Protein AF-A0A2K6G4W8-F1 (afdb_monomer_lite)

Radius of gyration: 31.33 Å; chains: 1; bounding box: 56×32×93 Å

pLDDT: mean 86.36, std 13.55, range [33.06, 96.06]

Structure (mmCIF, N/CA/C/O backbone):
data_AF-A0A2K6G4W8-F1
#
_entry.id   AF-A0A2K6G4W8-F1
#
loop_
_atom_site.group_PDB
_atom_site.id
_atom_site.type_symbol
_atom_site.label_atom_id
_atom_site.label_alt_id
_atom_site.label_comp_id
_atom_site.label_asym_id
_atom_site.label_entity_id
_atom_site.label_seq_id
_atom_site.pdbx_PDB_ins_code
_atom_site.Cartn_x
_atom_site.Cartn_y
_atom_site.Cartn_z
_atom_site.occupancy
_atom_site.B_iso_or_equiv
_atom_site.auth_seq_id
_atom_site.auth_comp_id
_atom_site.auth_asym_id
_atom_site.auth_atom_id
_atom_site.pdbx_PDB_model_num
ATOM 1 N N . MET A 1 1 ? 16.161 -11.469 24.308 1.00 66.12 1 MET A N 1
ATOM 2 C CA . MET A 1 1 ? 15.488 -11.160 25.593 1.00 66.12 1 MET A CA 1
ATOM 3 C C . MET A 1 1 ? 13.980 -11.280 25.402 1.00 66.12 1 MET A C 1
ATOM 5 O O . MET A 1 1 ? 13.512 -10.833 24.358 1.00 66.12 1 MET A O 1
ATOM 9 N N . PRO A 1 2 ? 13.222 -11.865 26.345 1.00 82.44 2 PRO A N 1
ATOM 10 C CA . PRO A 1 2 ? 11.764 -11.903 26.254 1.00 82.44 2 PRO A CA 1
ATOM 11 C C . PRO A 1 2 ? 11.167 -10.490 26.344 1.00 82.44 2 PRO A C 1
ATOM 13 O O . PRO A 1 2 ? 11.703 -9.606 27.017 1.00 82.44 2 PRO A O 1
ATOM 16 N N . MET A 1 3 ? 10.064 -10.262 25.632 1.00 89.44 3 MET A N 1
ATOM 17 C CA . MET A 1 3 ? 9.370 -8.974 25.632 1.00 89.44 3 MET A CA 1
ATOM 18 C C . MET A 1 3 ? 8.791 -8.667 27.022 1.00 89.44 3 MET A C 1
ATOM 20 O O . MET A 1 3 ? 8.129 -9.509 27.621 1.00 89.44 3 MET A O 1
ATOM 24 N N . LYS A 1 4 ? 8.998 -7.442 27.525 1.00 90.94 4 LYS A N 1
ATOM 25 C CA . LYS A 1 4 ? 8.462 -6.996 28.825 1.00 90.94 4 LYS A CA 1
ATOM 26 C C . LYS A 1 4 ? 6.936 -6.789 28.777 1.00 90.94 4 LYS A C 1
ATOM 28 O O . LYS A 1 4 ? 6.429 -6.188 27.823 1.00 90.94 4 LYS A O 1
ATOM 33 N N . GLY A 1 5 ? 6.240 -7.194 29.848 1.00 89.38 5 GLY A N 1
ATOM 34 C CA . GLY A 1 5 ? 4.805 -6.967 30.092 1.00 89.38 5 GLY A CA 1
ATOM 35 C C . GLY A 1 5 ? 3.978 -8.257 30.201 1.00 89.38 5 GLY A C 1
ATOM 36 O O . GLY A 1 5 ? 4.401 -9.300 29.721 1.00 89.38 5 GLY A O 1
ATOM 37 N N . ARG A 1 6 ? 2.781 -8.186 30.811 1.00 85.75 6 ARG A N 1
ATOM 38 C CA . ARG A 1 6 ? 1.892 -9.361 30.989 1.00 85.75 6 ARG A CA 1
ATOM 39 C C . ARG A 1 6 ? 1.329 -9.915 29.675 1.00 85.75 6 ARG A C 1
ATOM 41 O O . ARG A 1 6 ? 1.177 -11.117 29.538 1.00 85.75 6 ARG A O 1
ATOM 48 N N . PHE A 1 7 ? 1.038 -9.041 28.709 1.00 86.38 7 PHE A N 1
ATOM 49 C CA . PHE A 1 7 ? 0.463 -9.416 27.409 1.00 86.38 7 PHE A CA 1
ATOM 50 C C . PHE A 1 7 ? 1.276 -8.805 26.257 1.00 86.38 7 PHE A C 1
ATOM 52 O O . PHE A 1 7 ? 0.821 -7.839 25.633 1.00 86.38 7 PHE A O 1
ATOM 59 N N . PRO A 1 8 ? 2.491 -9.320 25.982 1.00 92.12 8 PRO A N 1
ATOM 60 C CA . PRO A 1 8 ? 3.396 -8.753 24.981 1.00 92.12 8 PRO A CA 1
ATOM 61 C C . PRO A 1 8 ? 2.892 -8.929 23.541 1.00 92.12 8 PRO A C 1
ATOM 63 O O . PRO A 1 8 ? 3.241 -8.126 22.681 1.00 92.12 8 PRO A O 1
ATOM 66 N N . VAL A 1 9 ? 2.011 -9.908 23.290 1.00 91.69 9 VAL A N 1
ATOM 67 C CA . VAL A 1 9 ? 1.381 -10.155 21.978 1.00 91.69 9 VAL A CA 1
ATOM 68 C C . VAL A 1 9 ? 0.684 -8.916 21.403 1.00 91.69 9 VAL A C 1
ATOM 70 O O . VAL A 1 9 ? 0.716 -8.697 20.194 1.00 91.69 9 VAL A O 1
ATOM 73 N N . ARG A 1 10 ? 0.149 -8.039 22.267 1.00 89.00 10 ARG A N 1
ATOM 74 C CA . ARG A 1 10 ? -0.526 -6.790 21.871 1.00 89.00 10 ARG A CA 1
ATOM 75 C C . ARG A 1 10 ? 0.409 -5.755 21.232 1.00 89.00 10 ARG A C 1
ATOM 77 O O . ARG A 1 10 ? -0.055 -4.751 20.711 1.00 89.00 10 ARG A O 1
ATOM 84 N N . ARG A 1 11 ? 1.724 -5.990 21.279 1.00 91.69 11 ARG A N 1
ATOM 85 C CA . ARG A 1 11 ? 2.773 -5.136 20.698 1.00 91.69 11 ARG A CA 1
ATOM 86 C C . ARG A 1 11 ? 3.332 -5.702 19.388 1.00 91.69 11 ARG A C 1
ATOM 88 O O . ARG A 1 11 ? 4.432 -5.335 18.985 1.00 91.69 11 ARG A O 1
ATOM 95 N N . THR A 1 12 ? 2.623 -6.636 18.758 1.00 94.81 12 THR A N 1
ATOM 96 C CA . THR A 1 12 ? 3.028 -7.243 17.484 1.00 94.81 12 THR A CA 1
ATOM 97 C C . THR A 1 12 ? 2.300 -6.582 16.316 1.00 94.81 12 THR A C 1
ATOM 99 O O . THR A 1 12 ? 1.133 -6.215 16.445 1.00 94.81 12 THR A O 1
ATOM 102 N N . LEU A 1 13 ? 2.963 -6.476 15.156 1.00 94.94 13 LEU A N 1
ATOM 103 C CA . LEU A 1 13 ? 2.336 -5.950 13.933 1.00 94.94 13 LEU A CA 1
ATOM 104 C C . LEU A 1 13 ? 1.077 -6.734 13.560 1.00 94.94 13 LEU A C 1
ATOM 106 O O . LEU A 1 13 ? 0.069 -6.133 13.215 1.00 94.94 13 LEU A O 1
ATOM 110 N N . ARG A 1 14 ? 1.116 -8.062 13.720 1.00 95.06 14 ARG A N 1
ATOM 111 C CA . ARG A 1 14 ? -0.029 -8.941 13.473 1.00 95.06 14 ARG A CA 1
ATOM 112 C C . ARG A 1 14 ? -1.239 -8.580 14.336 1.00 95.06 14 ARG A C 1
ATOM 114 O O . ARG A 1 14 ? -2.344 -8.544 13.819 1.00 95.06 14 ARG A O 1
ATOM 121 N N . TYR A 1 15 ? -1.045 -8.315 15.630 1.00 93.38 15 TYR A N 1
ATOM 122 C CA . TYR A 1 15 ? -2.148 -7.927 16.512 1.00 93.38 15 TYR A CA 1
ATOM 123 C C . TYR A 1 15 ? -2.716 -6.551 16.134 1.00 93.38 15 TYR A C 1
ATOM 125 O O . TYR A 1 15 ? -3.927 -6.367 16.109 1.00 93.38 15 TYR A O 1
ATOM 133 N N . LEU A 1 16 ? -1.846 -5.591 15.804 1.00 93.81 16 LEU A N 1
ATOM 134 C CA . LEU A 1 16 ? -2.260 -4.234 15.434 1.00 93.81 16 LEU A CA 1
ATOM 135 C C . LEU A 1 16 ? -2.978 -4.184 14.077 1.00 93.81 16 LEU A C 1
ATOM 137 O O . LEU A 1 16 ? -3.912 -3.407 13.918 1.00 93.81 16 LEU A O 1
ATOM 141 N N . SER A 1 17 ? -2.583 -5.025 13.117 1.00 93.50 17 SER A N 1
ATOM 142 C CA . SER A 1 17 ? -3.191 -5.073 11.781 1.00 93.50 17 SER A CA 1
ATOM 143 C C . SER A 1 17 ? -4.518 -5.835 11.727 1.00 93.50 17 SER A C 1
ATOM 145 O O . SER A 1 17 ? -5.216 -5.754 10.726 1.00 93.50 17 SER A O 1
ATOM 147 N N . GLN A 1 18 ? -4.851 -6.614 12.759 1.00 92.44 18 GLN A N 1
ATOM 148 C CA . GLN A 1 18 ? -6.112 -7.363 12.850 1.00 92.44 18 GLN A CA 1
ATOM 149 C C . GLN A 1 18 ? -7.297 -6.501 13.318 1.00 92.44 18 GLN A C 1
ATOM 151 O O . GLN A 1 18 ? -8.428 -6.980 13.331 1.00 92.44 18 GLN A O 1
ATOM 156 N N . GLY A 1 19 ? -7.055 -5.252 13.732 1.00 89.88 19 GLY A N 1
ATOM 157 C CA . GLY A 1 19 ? -8.111 -4.330 14.139 1.00 89.88 19 GLY A CA 1
ATOM 158 C C . GLY A 1 19 ? -8.998 -3.925 12.960 1.00 89.88 19 GLY A C 1
ATOM 159 O O . GLY A 1 19 ? -8.510 -3.383 11.975 1.00 89.88 19 GLY A O 1
ATOM 160 N N . ASP A 1 20 ? -10.304 -4.144 13.091 1.00 89.25 20 ASP A N 1
ATOM 161 C CA . ASP A 1 20 ? -11.290 -3.977 12.008 1.00 89.25 20 ASP A CA 1
ATOM 162 C C . ASP A 1 20 ? -12.111 -2.672 12.122 1.00 89.25 20 ASP A C 1
ATOM 164 O O . ASP A 1 20 ? -13.219 -2.538 11.604 1.00 89.25 20 ASP A O 1
ATOM 168 N N . VAL A 1 21 ? -11.607 -1.689 12.873 1.00 91.88 21 VAL A N 1
ATOM 169 C CA . VAL A 1 21 ? -12.278 -0.393 13.054 1.00 91.88 21 VAL A CA 1
ATOM 170 C C . VAL A 1 21 ? -11.462 0.692 12.374 1.00 91.88 21 VAL A C 1
ATOM 172 O O . VAL A 1 21 ? -10.479 1.185 12.921 1.00 91.88 21 VAL A O 1
ATOM 175 N N . VAL A 1 22 ? -11.899 1.082 11.177 1.00 94.44 22 VAL A N 1
ATOM 176 C CA . VAL A 1 22 ? -11.373 2.242 10.449 1.00 94.44 22 VAL A CA 1
ATOM 177 C C . VAL A 1 22 ? -12.401 3.362 10.535 1.00 94.44 22 VAL A C 1
ATOM 179 O O . VAL A 1 22 ? -13.502 3.227 10.005 1.00 94.44 22 VAL A O 1
ATOM 182 N N . PHE A 1 23 ? -12.066 4.463 11.205 1.00 94.44 23 PHE A N 1
ATOM 183 C CA . PHE A 1 23 ? -12.975 5.600 11.351 1.00 94.44 23 PHE A CA 1
ATOM 184 C C . PHE A 1 23 ? -13.218 6.335 10.029 1.00 94.44 23 PHE A C 1
ATOM 186 O O . PHE A 1 23 ? -12.346 6.413 9.162 1.00 94.44 23 PHE A O 1
ATOM 193 N N . LYS A 1 24 ? -14.419 6.904 9.890 1.00 93.81 24 LYS A N 1
ATOM 194 C CA . LYS A 1 24 ? -14.732 7.893 8.851 1.00 93.81 24 LYS A CA 1
ATOM 195 C C . LYS A 1 24 ? -13.909 9.162 9.068 1.00 93.81 24 LYS A C 1
ATOM 197 O O . LYS A 1 24 ? -13.645 9.550 10.203 1.00 93.81 24 LYS A O 1
ATOM 202 N N . ASP A 1 25 ? -13.626 9.876 7.984 1.00 91.31 25 ASP A N 1
ATOM 203 C CA . ASP A 1 25 ? -12.780 11.076 8.017 1.00 91.31 25 ASP A CA 1
ATOM 204 C C . ASP A 1 25 ? -13.388 12.233 8.836 1.00 91.31 25 ASP A C 1
ATOM 206 O O . ASP A 1 25 ? -12.666 13.149 9.235 1.00 91.31 25 ASP A O 1
ATOM 210 N N . ALA A 1 26 ? -14.697 12.184 9.111 1.00 90.44 26 ALA A N 1
ATOM 211 C CA . ALA A 1 26 ? -15.407 13.133 9.969 1.00 90.44 26 ALA A CA 1
ATOM 212 C C . ALA A 1 26 ? -15.003 13.033 11.452 1.00 90.44 26 ALA A C 1
ATOM 214 O O . ALA A 1 26 ? -15.065 14.026 12.172 1.00 90.44 26 ALA A O 1
ATOM 215 N N . VAL A 1 27 ? -14.561 11.861 11.920 1.00 89.94 27 VAL A N 1
ATOM 216 C CA . VAL A 1 27 ? -14.135 11.677 13.312 1.00 89.94 27 VAL A CA 1
ATOM 217 C C . VAL A 1 27 ? -12.715 12.205 13.466 1.00 89.94 27 VAL A C 1
ATOM 219 O O . VAL A 1 27 ? -11.778 11.666 12.881 1.00 89.94 27 VAL A O 1
ATOM 222 N N . LYS A 1 28 ? -12.549 13.273 14.251 1.00 91.25 28 LYS A N 1
ATOM 223 C CA . LYS A 1 28 ? -11.237 13.893 14.507 1.00 91.25 28 LYS A CA 1
ATOM 224 C C . LYS A 1 28 ? -10.707 13.628 15.907 1.00 91.25 28 LYS A C 1
ATOM 226 O O . LYS A 1 28 ? -9.508 13.444 16.081 1.00 91.25 28 LYS A O 1
ATOM 231 N N . VAL A 1 29 ? -11.601 13.603 16.890 1.00 88.75 29 VAL A N 1
ATOM 232 C CA . VAL A 1 29 ? -11.270 13.424 18.302 1.00 88.75 29 VAL A CA 1
ATOM 233 C C . VAL A 1 29 ? -12.147 12.309 18.855 1.00 88.75 29 VAL A C 1
ATOM 235 O O . VAL A 1 29 ? -13.358 12.314 18.652 1.00 88.75 29 VAL A O 1
ATOM 238 N N . MET A 1 30 ? -11.526 11.349 19.537 1.00 85.44 30 MET A N 1
ATOM 239 C CA . MET A 1 30 ? -12.209 10.306 20.297 1.00 85.44 30 MET A CA 1
ATOM 240 C C . MET A 1 30 ? -11.745 10.405 21.745 1.00 85.44 30 MET A C 1
ATOM 242 O O . MET A 1 30 ? -10.571 10.178 22.038 1.00 85.44 30 MET A O 1
ATOM 246 N N . THR A 1 31 ? -12.671 10.728 22.641 1.00 85.00 31 THR A N 1
ATOM 247 C CA . THR A 1 31 ? -12.416 10.786 24.082 1.00 85.00 31 THR A CA 1
ATOM 248 C C . THR A 1 31 ? -12.966 9.516 24.724 1.00 85.00 31 THR A C 1
ATOM 250 O O . THR A 1 31 ? -14.104 9.137 24.460 1.00 85.00 31 THR A O 1
ATOM 253 N N . VAL A 1 32 ? -12.155 8.837 25.539 1.00 83.94 32 VAL A N 1
ATOM 254 C CA . VAL A 1 32 ? -12.551 7.606 26.238 1.00 83.94 32 VAL A CA 1
ATOM 255 C C . VAL A 1 32 ? -12.501 7.853 27.735 1.00 83.94 32 VAL A C 1
ATOM 257 O O . VAL A 1 32 ? -11.421 7.976 28.311 1.00 83.94 32 VAL A O 1
ATOM 260 N N . ASN A 1 33 ? -13.672 7.876 28.360 1.00 82.31 33 ASN A N 1
ATOM 261 C CA . ASN A 1 33 ? -13.812 8.020 29.802 1.00 82.31 33 ASN A CA 1
ATOM 262 C C . ASN A 1 33 ? -14.126 6.640 30.390 1.00 82.31 33 ASN A C 1
ATOM 264 O O . ASN A 1 33 ? -15.056 5.975 29.941 1.00 82.31 33 ASN A O 1
ATOM 268 N N . TYR A 1 34 ? -13.337 6.191 31.368 1.00 78.06 34 TYR A N 1
ATOM 269 C CA . TYR A 1 34 ? -13.534 4.905 32.037 1.00 78.06 34 TYR A CA 1
ATOM 270 C C . TYR A 1 34 ? -13.283 5.034 33.541 1.00 78.06 34 TYR A C 1
ATOM 272 O O . TYR A 1 34 ? -12.383 5.758 33.968 1.00 78.06 34 TYR A O 1
ATOM 280 N N . ASN A 1 35 ? -14.044 4.286 34.339 1.00 75.75 35 ASN A N 1
ATOM 281 C CA . ASN A 1 35 ? -13.866 4.232 35.787 1.00 75.75 35 ASN A CA 1
ATOM 282 C C . ASN A 1 35 ? -12.967 3.051 36.167 1.00 75.75 35 ASN A C 1
ATOM 284 O O . ASN A 1 35 ? -13.109 1.943 35.651 1.00 75.75 35 ASN A O 1
ATOM 288 N N . SER A 1 36 ? -12.040 3.274 37.098 1.00 69.44 36 SER A N 1
ATOM 289 C CA . SER A 1 36 ? -11.167 2.229 37.649 1.00 69.44 36 SER A CA 1
ATOM 290 C C . SER A 1 36 ? -11.790 1.491 38.846 1.00 69.44 36 SER A C 1
ATOM 292 O O . SER A 1 36 ? -11.344 0.387 39.163 1.00 69.44 36 SER A O 1
ATOM 294 N N . ARG A 1 37 ? -12.825 2.066 39.486 1.00 69.19 37 ARG A N 1
ATOM 295 C CA . ARG A 1 37 ? -13.692 1.466 40.524 1.00 69.19 37 ARG A CA 1
ATOM 296 C C . ARG A 1 37 ? -15.068 2.163 40.536 1.00 69.19 37 ARG A C 1
ATOM 298 O O . ARG A 1 37 ? -15.084 3.386 40.508 1.00 69.19 37 ARG A O 1
ATOM 305 N N . GLY A 1 38 ? -16.166 1.411 40.682 1.00 61.34 38 GLY A N 1
ATOM 306 C CA . GLY A 1 38 ? -17.486 1.922 41.115 1.00 61.34 38 GLY A CA 1
ATOM 307 C C . GLY A 1 38 ? -18.300 2.790 40.135 1.00 61.34 38 GLY A C 1
ATOM 308 O O . GLY A 1 38 ? -17.778 3.304 39.147 1.00 61.34 38 GLY A O 1
ATOM 309 N N . GLU A 1 39 ? -19.606 2.885 40.424 1.00 47.94 39 GLU A N 1
ATOM 310 C CA . GLU A 1 39 ? -20.709 3.243 39.517 1.00 47.94 39 GLU A CA 1
ATOM 311 C C . GLU A 1 39 ? -20.840 4.733 39.146 1.00 47.94 39 GLU A C 1
ATOM 313 O O . GLU A 1 39 ? -20.880 5.603 40.011 1.00 47.94 39 GLU A O 1
ATOM 318 N N . ARG A 1 40 ? -21.042 4.921 37.831 1.00 58.66 40 ARG A N 1
ATOM 319 C CA . ARG A 1 40 ? -21.697 6.022 37.096 1.00 58.66 40 ARG A CA 1
ATOM 320 C C . ARG A 1 40 ? -21.026 7.400 37.068 1.00 58.66 40 ARG A C 1
ATOM 322 O O . ARG A 1 40 ? -20.543 7.927 38.061 1.00 58.66 40 ARG A O 1
ATOM 329 N N . GLY A 1 41 ? -21.039 7.992 35.872 1.00 47.56 41 GLY A N 1
ATOM 330 C CA . GLY A 1 41 ? -20.632 9.369 35.599 1.00 47.56 41 GLY A CA 1
ATOM 331 C C . GLY A 1 41 ? -21.610 10.019 34.621 1.00 47.56 41 GLY A C 1
ATOM 332 O O . GLY A 1 41 ? -21.921 9.442 33.582 1.00 47.56 41 GLY A O 1
ATOM 333 N N . GLU A 1 42 ? -22.115 11.193 34.994 1.00 41.91 42 GLU A N 1
ATOM 334 C CA . GLU A 1 42 ? -23.144 11.958 34.284 1.00 41.91 42 GLU A CA 1
ATOM 335 C C . GLU A 1 42 ? -22.517 12.858 33.199 1.00 41.91 42 GLU A C 1
ATOM 337 O O . GLU A 1 42 ? -21.408 13.374 33.361 1.00 41.91 42 GLU A O 1
ATOM 342 N N . GLY A 1 43 ? -23.198 12.978 32.056 1.00 46.28 43 GLY A N 1
ATOM 343 C CA . GLY A 1 43 ? -22.656 13.545 30.817 1.00 46.28 43 GLY A CA 1
ATOM 344 C C . GLY A 1 43 ? -22.612 15.077 30.755 1.00 46.28 43 GLY A C 1
ATOM 345 O O . GLY A 1 43 ? -23.435 15.770 31.347 1.00 46.28 43 GLY A O 1
ATOM 346 N N . ALA A 1 44 ? -21.668 15.596 29.964 1.00 33.06 44 ALA A N 1
ATOM 347 C CA . ALA A 1 44 ? -21.541 17.011 29.609 1.00 33.06 44 ALA A CA 1
ATOM 348 C C . ALA A 1 44 ? -22.002 17.266 28.160 1.00 33.06 44 ALA A C 1
ATOM 350 O O . ALA A 1 44 ? -21.869 16.400 27.295 1.00 33.06 44 ALA A O 1
ATOM 351 N N . SER A 1 45 ? -22.549 18.456 27.897 1.00 36.41 45 SER A N 1
ATOM 352 C CA . SER A 1 45 ? -23.216 18.830 26.645 1.00 36.41 45 SER A CA 1
ATOM 353 C C . SER A 1 45 ? -22.283 19.433 25.578 1.00 36.41 45 SER A C 1
ATOM 355 O O . SER A 1 45 ? -21.397 20.237 25.862 1.00 36.41 45 SER A O 1
ATOM 357 N N . GLY A 1 46 ? -22.532 19.052 24.320 1.00 38.44 46 GLY A N 1
ATOM 358 C CA . GLY A 1 46 ? -21.949 19.562 23.069 1.00 38.44 46 GLY A CA 1
ATOM 359 C C . GLY A 1 46 ? -22.358 18.646 21.902 1.00 38.44 46 GLY A C 1
ATOM 360 O O . GLY A 1 46 ? -22.878 17.563 22.160 1.00 38.44 46 GLY A O 1
ATOM 361 N N . GLU A 1 47 ? -22.145 19.024 20.632 1.00 53.91 47 GLU A N 1
ATOM 362 C CA . GLU A 1 47 ? -22.335 18.092 19.498 1.00 53.91 47 GLU A CA 1
ATOM 363 C C . GLU A 1 47 ? -21.261 16.994 19.573 1.00 53.91 47 GLU A C 1
ATOM 365 O O . GLU A 1 47 ? -20.140 17.122 19.086 1.00 53.91 47 GLU A O 1
ATOM 370 N N . GLN A 1 48 ? -21.586 15.943 20.316 1.00 58.34 48 GLN A N 1
ATOM 371 C CA . GLN A 1 48 ? -20.706 14.849 20.689 1.00 58.34 48 GLN A CA 1
ATOM 372 C C . GLN A 1 48 ? -21.485 13.555 20.467 1.00 58.34 48 GLN A C 1
ATOM 374 O O . GLN A 1 48 ? -22.596 13.391 20.972 1.00 58.34 48 GLN A O 1
ATOM 379 N N . VAL A 1 49 ? -20.912 12.618 19.709 1.00 67.00 49 VAL A N 1
ATOM 380 C CA . VAL A 1 49 ? -21.473 11.266 19.609 1.00 67.00 49 VAL A CA 1
ATOM 381 C C . VAL A 1 49 ? -21.123 10.534 20.901 1.00 67.00 49 VAL A C 1
ATOM 383 O O . VAL A 1 49 ? -20.052 9.939 21.018 1.00 67.00 49 VAL A O 1
ATOM 386 N N . LEU A 1 50 ? -22.012 10.624 21.891 1.00 72.00 50 LEU A N 1
ATOM 387 C CA . LEU A 1 50 ? -21.878 9.904 23.151 1.00 72.00 50 LEU A CA 1
ATOM 388 C C . LEU A 1 50 ? -22.298 8.448 22.942 1.00 72.00 50 LEU A C 1
ATOM 390 O O . LEU A 1 50 ? -23.450 8.154 22.626 1.00 72.00 50 LEU A O 1
ATOM 394 N N . VAL A 1 51 ? -21.349 7.534 23.119 1.00 76.19 51 VAL A N 1
ATOM 395 C CA . VAL A 1 51 ? -21.614 6.097 23.123 1.00 76.19 51 VAL A CA 1
ATOM 396 C C . VAL A 1 51 ? -21.561 5.625 24.562 1.00 76.19 51 VAL A C 1
ATOM 398 O O . VAL A 1 51 ? -20.479 5.511 25.134 1.00 76.19 51 VAL A O 1
ATOM 401 N N . ASP A 1 52 ? -22.725 5.326 25.129 1.00 79.75 52 ASP A N 1
ATOM 402 C CA . ASP A 1 52 ? -22.777 4.656 26.420 1.00 79.75 52 ASP A CA 1
ATOM 403 C C . ASP A 1 52 ? -22.273 3.212 26.274 1.00 79.75 52 ASP A C 1
ATOM 405 O O . ASP A 1 52 ? -22.745 2.436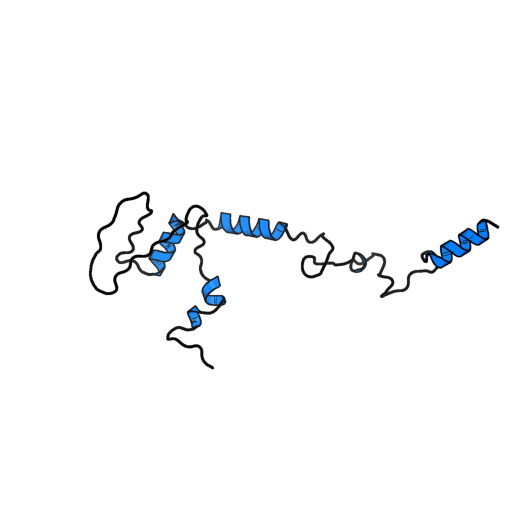 25.432 1.00 79.75 52 ASP A O 1
ATOM 409 N N . VAL A 1 53 ? -21.258 2.876 27.064 1.00 79.62 53 VAL A N 1
ATOM 410 C CA . VAL A 1 53 ? -20.589 1.572 27.095 1.00 79.62 53 VAL A CA 1
ATOM 411 C C . VAL A 1 53 ? -20.856 0.819 28.400 1.00 79.62 53 VAL A C 1
ATOM 413 O O . VAL A 1 53 ? -20.240 -0.220 28.639 1.00 79.62 53 VAL A O 1
ATOM 416 N N . GLU A 1 54 ? -21.774 1.309 29.237 1.00 78.69 54 GLU A N 1
ATOM 417 C CA . GLU A 1 54 ? -22.151 0.658 30.490 1.00 78.69 54 GLU A CA 1
ATOM 418 C C . GLU A 1 54 ? -22.684 -0.762 30.231 1.00 78.69 54 GLU A C 1
ATOM 420 O O . GLU A 1 54 ? -23.447 -1.011 29.297 1.00 78.69 54 GLU A O 1
ATOM 425 N N . THR A 1 55 ? -22.235 -1.729 31.040 1.00 81.19 55 THR A N 1
ATOM 426 C CA . THR A 1 55 ? -22.543 -3.175 30.940 1.00 81.19 55 THR A CA 1
ATOM 427 C C . THR A 1 55 ? -22.191 -3.880 29.622 1.00 81.19 55 THR A C 1
ATOM 429 O O . THR A 1 55 ? -22.489 -5.064 29.478 1.00 81.19 55 THR A O 1
ATOM 432 N N . LYS A 1 56 ? -21.508 -3.218 28.681 1.00 84.50 56 LYS A N 1
ATOM 433 C CA . LYS A 1 56 ? -21.117 -3.832 27.405 1.00 84.50 56 LYS A CA 1
ATOM 434 C C . LYS A 1 56 ? -19.778 -4.549 27.501 1.00 84.50 56 LYS A C 1
ATOM 436 O O . LYS A 1 56 ? -18.828 -4.064 28.122 1.00 84.50 56 LYS A O 1
ATOM 441 N N . SER A 1 57 ? -19.668 -5.686 26.820 1.00 85.81 57 SER A N 1
ATOM 442 C CA . SER A 1 57 ? -18.376 -6.350 26.637 1.00 85.81 57 SER A CA 1
ATOM 443 C C . SER A 1 57 ? -17.469 -5.558 25.687 1.00 85.81 57 SER A C 1
ATOM 445 O O . SER A 1 57 ? -17.921 -4.756 24.868 1.00 85.81 57 SER A O 1
ATOM 447 N N . ASN A 1 58 ? -16.157 -5.800 25.739 1.00 84.19 58 ASN A N 1
ATOM 448 C CA . ASN A 1 58 ? -15.210 -5.151 24.828 1.00 84.19 58 ASN A CA 1
ATOM 449 C C . ASN A 1 58 ? -15.547 -5.415 23.347 1.00 84.19 58 ASN A C 1
ATOM 451 O O . ASN A 1 58 ? -15.382 -4.524 22.517 1.00 84.19 58 ASN A O 1
ATOM 455 N N . ALA A 1 59 ? -16.028 -6.618 23.019 1.00 87.50 59 ALA A N 1
ATOM 456 C CA . ALA A 1 59 ? -16.434 -6.982 21.665 1.00 87.50 59 ALA A CA 1
ATOM 457 C C . ALA A 1 59 ? -17.667 -6.186 21.208 1.00 87.50 59 ALA A C 1
ATOM 459 O O . ALA A 1 59 ? -17.684 -5.667 20.091 1.00 87.50 59 ALA A O 1
ATOM 460 N N . GLU A 1 60 ? -18.657 -6.018 22.088 1.00 88.38 60 GLU A N 1
ATOM 461 C CA . GLU A 1 60 ? -19.859 -5.224 21.810 1.00 88.38 60 GLU A CA 1
ATOM 462 C C . GLU A 1 60 ? -19.534 -3.746 21.600 1.00 88.38 60 GLU A C 1
ATOM 464 O O . GLU A 1 60 ? -20.045 -3.132 20.664 1.00 88.38 60 GLU A O 1
ATOM 469 N N . ILE A 1 61 ? -18.647 -3.180 22.425 1.00 88.06 61 ILE A N 1
ATOM 470 C CA . ILE A 1 61 ? -18.199 -1.788 22.286 1.00 88.06 61 ILE A CA 1
ATOM 471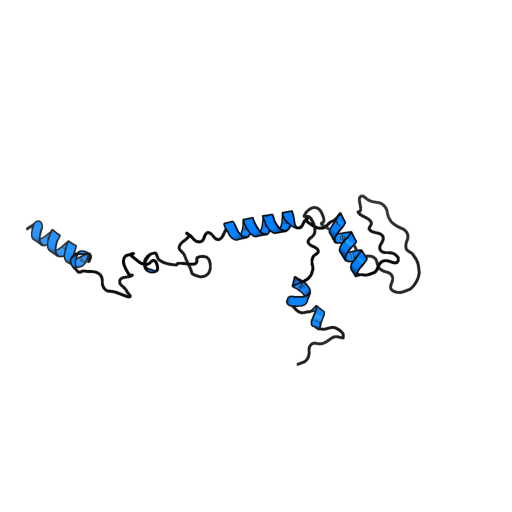 C C . ILE A 1 61 ? -17.539 -1.585 20.918 1.00 88.06 61 ILE A C 1
ATOM 473 O O . ILE A 1 61 ? -17.888 -0.657 20.187 1.00 88.06 61 ILE A O 1
ATOM 477 N N . VAL A 1 62 ? -16.624 -2.481 20.534 1.00 88.94 62 VAL A N 1
ATOM 478 C CA . VAL A 1 62 ? -15.920 -2.420 19.243 1.00 88.94 62 VAL A CA 1
ATOM 479 C C . VAL A 1 62 ? -16.900 -2.521 18.073 1.00 88.94 62 VAL A C 1
ATOM 481 O O . VAL A 1 62 ? -16.835 -1.714 17.143 1.00 88.94 62 VAL A O 1
ATOM 484 N N . GLN A 1 63 ? -17.843 -3.463 18.124 1.00 90.38 63 GLN A N 1
ATOM 485 C CA . GLN A 1 63 ? -18.844 -3.637 17.071 1.00 90.38 63 GLN A CA 1
ATOM 486 C C . GLN A 1 63 ? -19.778 -2.424 16.963 1.00 90.38 63 GLN A C 1
ATOM 488 O O . GLN A 1 63 ? -20.119 -1.994 15.858 1.00 90.38 63 GLN A O 1
ATOM 493 N N . HIS A 1 64 ? -20.169 -1.843 18.095 1.00 90.12 64 HIS A N 1
ATOM 494 C CA . HIS A 1 64 ? -21.036 -0.673 18.136 1.00 90.12 64 HIS A CA 1
ATOM 495 C C . HIS A 1 64 ? -20.352 0.567 17.543 1.00 90.12 64 HIS A C 1
ATOM 497 O O . HIS A 1 64 ? -20.923 1.233 16.679 1.00 90.12 64 HIS A O 1
ATOM 503 N N . ILE A 1 65 ? -19.096 0.829 17.920 1.00 89.56 65 ILE A N 1
ATOM 504 C CA . ILE A 1 65 ? -18.297 1.927 17.355 1.00 89.56 65 ILE A CA 1
ATOM 505 C C . ILE A 1 65 ? -18.102 1.732 15.847 1.00 89.56 65 ILE A C 1
ATOM 507 O O . ILE A 1 65 ? -18.296 2.677 15.077 1.00 89.56 65 ILE A O 1
ATOM 511 N N . ARG A 1 66 ? -17.789 0.503 15.405 1.00 91.81 66 ARG A N 1
ATOM 512 C CA . ARG A 1 66 ? -17.670 0.164 13.978 1.00 91.81 66 ARG A CA 1
ATOM 513 C C . ARG A 1 66 ? -18.949 0.496 13.214 1.00 91.81 66 ARG A C 1
ATOM 515 O O . ARG A 1 66 ? -18.875 1.055 12.126 1.00 91.81 66 ARG A O 1
ATOM 522 N N . LYS A 1 67 ? -20.115 0.192 13.783 1.00 91.19 67 LYS A N 1
ATOM 523 C CA . LYS A 1 67 ? -21.411 0.433 13.138 1.00 91.19 67 LYS A CA 1
ATOM 524 C C . LYS A 1 67 ? -21.726 1.923 12.969 1.00 91.19 67 LYS A C 1
ATOM 526 O O . LYS A 1 67 ? -22.245 2.313 11.927 1.00 91.19 67 LYS A O 1
ATOM 531 N N . ILE A 1 68 ? -21.435 2.752 13.972 1.00 90.00 68 ILE A N 1
ATOM 532 C CA . ILE A 1 68 ? -21.783 4.184 13.949 1.00 90.00 68 ILE A CA 1
ATOM 533 C C . ILE A 1 68 ? -20.752 4.983 13.139 1.00 90.00 68 ILE A C 1
ATOM 535 O O . ILE A 1 68 ? -21.084 5.721 12.202 1.00 90.00 68 ILE A O 1
ATOM 539 N N . LEU A 1 69 ? -19.478 4.824 13.496 1.00 91.69 69 LEU A N 1
ATOM 540 C CA . LEU A 1 69 ? -18.389 5.702 13.069 1.00 91.69 69 LEU A CA 1
ATOM 541 C C . LEU A 1 69 ? -17.398 5.029 12.113 1.00 91.69 69 LEU A C 1
ATOM 543 O O . LEU A 1 69 ? -16.552 5.716 11.539 1.00 91.69 69 LEU A O 1
ATOM 547 N N . GLY A 1 70 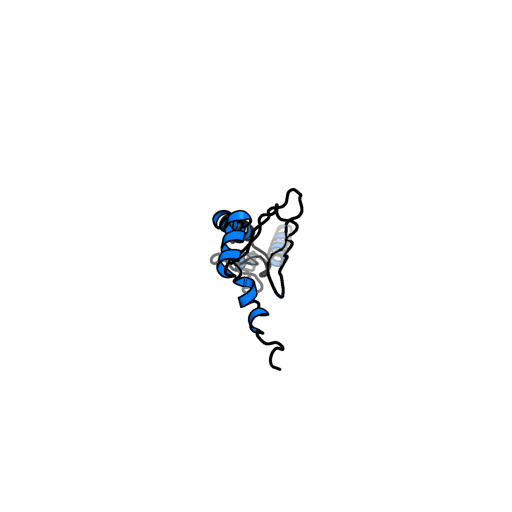? -17.494 3.712 11.921 1.00 92.69 70 GLY A N 1
ATOM 548 C CA . GLY A 1 70 ? -16.628 2.966 11.015 1.00 92.69 70 GLY A CA 1
ATOM 549 C C . GLY A 1 70 ? -16.981 3.177 9.542 1.00 92.69 70 GLY A C 1
ATOM 550 O O . GLY A 1 70 ? -18.145 3.367 9.174 1.00 92.69 70 GLY A O 1
ATOM 551 N N . LYS A 1 71 ? -15.967 3.142 8.676 1.00 95.19 71 LYS A N 1
ATOM 552 C CA . LYS A 1 71 ? -16.148 3.030 7.224 1.00 95.19 71 LYS A CA 1
ATOM 553 C C . LYS A 1 71 ? -16.822 1.693 6.896 1.00 95.19 71 LYS A C 1
ATOM 555 O O . LYS A 1 71 ? -16.591 0.688 7.567 1.00 95.19 71 LYS A O 1
ATOM 560 N N . SER A 1 72 ? -17.658 1.680 5.859 1.00 93.19 72 SER A N 1
ATOM 561 C CA . SER A 1 72 ? -18.243 0.434 5.360 1.00 93.19 72 SER A CA 1
ATOM 562 C C . SER A 1 72 ? -17.184 -0.417 4.660 1.00 93.19 72 SER A C 1
ATOM 564 O O . SER A 1 72 ? -16.225 0.112 4.094 1.00 93.19 72 SER A O 1
ATOM 566 N N . GLU A 1 73 ? -17.381 -1.736 4.637 1.00 92.12 73 GLU A N 1
ATOM 567 C CA . GLU A 1 73 ? -16.484 -2.638 3.903 1.00 92.12 73 GLU A CA 1
ATOM 568 C C . GLU A 1 73 ? -16.391 -2.271 2.417 1.00 92.12 73 GLU A C 1
ATOM 570 O O . GLU A 1 73 ? -15.319 -2.337 1.822 1.00 92.12 73 GLU A O 1
ATOM 575 N N . ASP A 1 74 ? -17.489 -1.803 1.821 1.00 93.25 74 ASP A N 1
ATOM 576 C CA . ASP A 1 74 ? -17.497 -1.358 0.429 1.00 93.25 74 ASP A CA 1
ATOM 577 C C . ASP A 1 74 ? -16.621 -0.128 0.192 1.00 93.25 74 ASP A C 1
ATOM 579 O O . ASP A 1 74 ? -15.973 -0.033 -0.853 1.00 93.25 74 ASP A O 1
ATOM 583 N N . ALA A 1 75 ? -16.588 0.813 1.142 1.00 92.62 75 ALA A N 1
ATOM 584 C CA . ALA A 1 75 ? -15.708 1.974 1.063 1.00 92.62 75 ALA A CA 1
ATOM 585 C C . ALA A 1 75 ? -14.239 1.536 1.122 1.00 92.62 75 ALA A C 1
ATOM 587 O O . ALA A 1 75 ? -13.455 1.933 0.263 1.00 92.62 75 ALA A O 1
ATOM 588 N N . LEU A 1 76 ? -13.897 0.630 2.044 1.00 93.25 76 LEU A N 1
ATOM 589 C CA . LEU A 1 76 ? -12.545 0.077 2.167 1.00 93.25 76 LEU A CA 1
ATOM 590 C C . LEU A 1 76 ? -12.112 -0.653 0.887 1.00 93.25 76 LEU A C 1
ATOM 592 O O . LEU A 1 76 ? -11.065 -0.346 0.321 1.00 93.25 76 LEU A O 1
ATOM 596 N N . ARG A 1 77 ? -12.966 -1.528 0.340 1.00 94.38 77 ARG A N 1
ATOM 597 C CA . ARG A 1 77 ? -12.702 -2.235 -0.928 1.00 94.38 77 ARG A CA 1
ATOM 598 C C . ARG A 1 77 ? -12.544 -1.285 -2.115 1.00 94.38 77 ARG A C 1
ATOM 600 O O . ARG A 1 77 ? -11.874 -1.619 -3.092 1.00 94.38 77 ARG A O 1
ATOM 607 N N . LYS A 1 78 ? -13.221 -0.134 -2.119 1.00 94.12 78 LYS A N 1
ATOM 608 C CA . LYS A 1 78 ? -13.059 0.885 -3.172 1.00 94.12 78 LYS A CA 1
ATOM 609 C C . LYS A 1 78 ? -11.722 1.609 -3.029 1.00 94.12 78 LYS A C 1
ATOM 611 O O . LYS A 1 78 ? -11.014 1.726 -4.024 1.00 94.12 78 LYS A O 1
ATOM 616 N N . GLU A 1 79 ? -11.360 2.028 -1.819 1.00 93.00 79 GLU A N 1
ATOM 617 C CA . GLU A 1 79 ? -10.068 2.666 -1.528 1.00 93.00 79 GLU A CA 1
ATOM 618 C C . GLU A 1 79 ? -8.889 1.738 -1.873 1.00 93.00 79 GLU A C 1
ATOM 620 O O . GLU A 1 79 ? -7.913 2.166 -2.489 1.00 93.00 79 GLU A O 1
ATOM 625 N N . GLU A 1 80 ? -8.988 0.447 -1.546 1.00 92.75 80 GLU A N 1
ATOM 626 C CA . GLU A 1 80 ? -7.985 -0.559 -1.915 1.00 92.75 80 GLU A CA 1
ATOM 627 C C . GLU A 1 80 ? -7.857 -0.721 -3.430 1.00 92.75 80 GLU A C 1
ATOM 629 O O . GLU A 1 80 ? -6.747 -0.675 -3.961 1.00 92.75 80 GLU A O 1
ATOM 634 N N . ARG A 1 81 ? -8.983 -0.848 -4.146 1.00 91.56 81 ARG A N 1
ATOM 635 C CA . ARG A 1 81 ? -8.985 -0.936 -5.614 1.00 91.56 81 ARG A CA 1
ATOM 636 C C . ARG A 1 81 ? -8.365 0.298 -6.264 1.00 91.56 81 ARG A C 1
ATOM 638 O O . ARG A 1 81 ? -7.584 0.157 -7.198 1.00 91.56 81 ARG A O 1
ATOM 645 N N . GLN A 1 82 ? -8.661 1.492 -5.757 1.00 91.88 82 GLN A N 1
ATOM 646 C CA . GLN A 1 82 ? -8.055 2.732 -6.250 1.00 91.88 82 GLN A CA 1
ATOM 647 C C . GLN A 1 82 ? -6.537 2.741 -6.044 1.00 91.88 82 GLN A C 1
ATOM 649 O O . GLN A 1 82 ? -5.797 3.084 -6.962 1.00 91.88 82 GLN A O 1
ATOM 654 N N . LYS A 1 83 ? -6.049 2.296 -4.879 1.00 89.56 83 LYS A N 1
ATOM 655 C CA . LYS A 1 83 ? -4.605 2.174 -4.626 1.00 89.56 83 LYS A CA 1
ATOM 656 C C .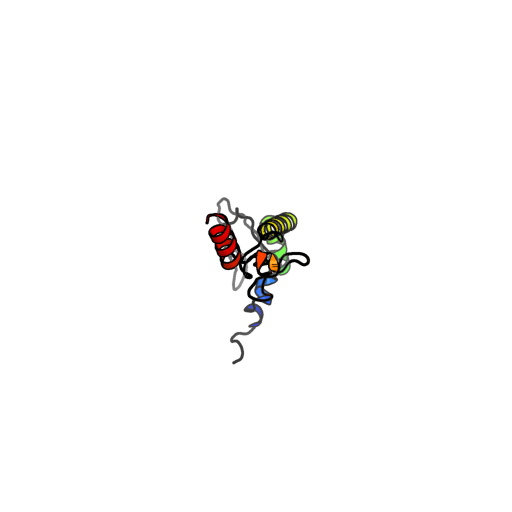 LYS A 1 83 ? -3.937 1.158 -5.552 1.00 89.56 83 LYS A C 1
ATOM 658 O O . LYS A 1 83 ? -2.836 1.414 -6.026 1.00 89.56 83 LYS A O 1
ATOM 663 N N . GLN A 1 84 ? -4.597 0.035 -5.836 1.00 86.94 84 GLN A N 1
ATOM 664 C CA . GLN A 1 84 ? -4.092 -0.966 -6.780 1.00 86.94 84 GLN A CA 1
ATOM 665 C C . GLN A 1 84 ? -4.007 -0.419 -8.211 1.00 86.94 84 GLN A C 1
ATOM 667 O O . GLN A 1 84 ? -3.030 -0.687 -8.901 1.00 86.94 84 GLN A O 1
ATOM 672 N N . GLN A 1 85 ? -4.979 0.393 -8.642 1.00 84.50 85 GLN A N 1
ATOM 673 C CA . GLN A 1 85 ? -4.981 1.010 -9.976 1.00 84.50 85 GLN A CA 1
ATOM 674 C C . GLN A 1 85 ? -3.802 1.965 -10.212 1.00 84.50 85 GLN A C 1
ATOM 676 O O . GLN A 1 85 ? -3.363 2.107 -11.351 1.00 84.50 85 GLN A O 1
ATOM 681 N N . LEU A 1 86 ? -3.250 2.583 -9.159 1.00 84.38 86 LEU A N 1
ATOM 682 C CA . LEU A 1 86 ? -2.055 3.432 -9.276 1.00 84.38 86 LEU A CA 1
ATOM 683 C C . LEU A 1 86 ? -0.830 2.644 -9.771 1.00 84.38 86 LEU A C 1
ATOM 685 O O . LEU A 1 86 ? 0.032 3.198 -10.452 1.00 84.38 86 LEU A O 1
ATOM 689 N N . ALA A 1 87 ? -0.753 1.35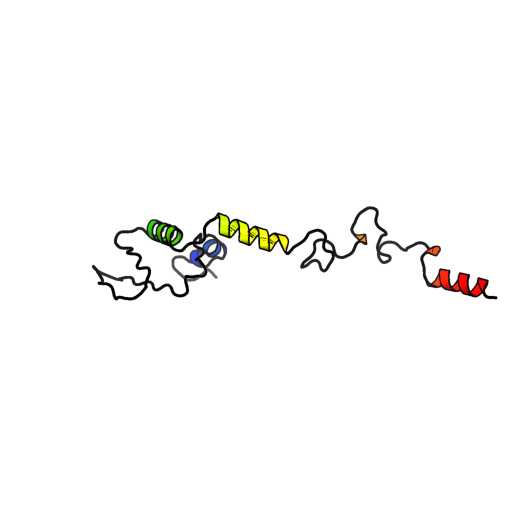1 -9.447 1.00 88.31 87 ALA A N 1
ATOM 690 C CA . ALA A 1 87 ? 0.313 0.461 -9.885 1.00 88.31 87 ALA A CA 1
ATOM 691 C C . ALA A 1 87 ? -0.099 -0.274 -11.170 1.00 88.31 87 ALA A C 1
ATOM 693 O O . ALA A 1 87 ? -0.497 -1.438 -11.142 1.00 88.31 87 ALA A O 1
ATOM 694 N N . HIS A 1 88 ? -0.010 0.406 -12.316 1.00 90.88 88 HIS A N 1
ATOM 695 C CA . HIS A 1 88 ? -0.406 -0.191 -13.591 1.00 90.88 88 HIS A CA 1
ATOM 696 C C . HIS A 1 88 ? 0.641 -1.218 -14.092 1.00 90.88 88 HIS A C 1
ATOM 698 O O . HIS A 1 88 ? 1.786 -0.845 -14.352 1.00 90.88 88 HIS A O 1
ATOM 704 N N . PRO A 1 89 ? 0.266 -2.494 -14.348 1.00 92.88 89 PRO A N 1
ATOM 705 C CA . PRO A 1 89 ? 1.198 -3.541 -14.808 1.00 92.88 89 PRO A CA 1
ATOM 706 C C . PRO A 1 89 ? 1.859 -3.309 -16.180 1.00 92.88 89 PRO A C 1
ATOM 708 O O . PRO A 1 89 ? 2.831 -3.986 -16.530 1.00 92.88 89 PRO A O 1
ATOM 711 N N . ALA A 1 90 ? 1.310 -2.397 -16.986 1.00 92.19 90 ALA A N 1
ATOM 712 C CA . ALA A 1 90 ? 1.842 -2.038 -18.297 1.00 92.19 90 ALA A CA 1
ATOM 713 C C . ALA A 1 90 ? 2.984 -1.015 -18.205 1.00 92.19 90 ALA A C 1
ATOM 715 O O . ALA A 1 90 ? 3.703 -0.824 -19.183 1.00 92.19 90 ALA A O 1
ATOM 716 N N . ASN A 1 91 ? 3.168 -0.379 -17.045 1.00 93.94 91 ASN A N 1
ATOM 717 C CA . ASN A 1 91 ? 4.234 0.588 -16.850 1.00 93.94 91 ASN A CA 1
ATOM 718 C C . ASN A 1 91 ? 5.598 -0.111 -16.818 1.00 93.94 91 ASN A C 1
ATOM 720 O O . ASN A 1 91 ? 5.758 -1.182 -16.222 1.00 93.94 91 ASN A O 1
ATOM 724 N N . PHE A 1 92 ? 6.584 0.543 -17.429 1.00 95.81 92 PHE A N 1
ATOM 725 C CA . PHE A 1 92 ? 7.988 0.157 -17.370 1.00 95.81 92 PHE A CA 1
ATOM 726 C C . PHE A 1 92 ? 8.752 1.155 -16.501 1.00 95.81 92 PHE A C 1
ATOM 728 O O . PHE A 1 92 ? 8.560 2.365 -16.621 1.00 95.81 92 PHE A O 1
ATOM 735 N N . GLY A 1 93 ? 9.614 0.661 -15.620 1.00 95.19 93 GLY A N 1
ATOM 736 C CA . GLY A 1 93 ? 10.369 1.497 -14.696 1.00 95.19 93 GLY A CA 1
ATOM 737 C C . GLY A 1 93 ? 11.092 0.688 -13.619 1.00 95.19 93 GLY A C 1
ATOM 738 O O . GLY A 1 93 ? 11.110 -0.538 -13.680 1.00 95.19 93 GLY A O 1
ATOM 739 N N . PRO A 1 94 ? 11.681 1.348 -12.609 1.00 95.69 94 PRO A N 1
ATOM 740 C CA . PRO A 1 94 ? 12.463 0.677 -11.571 1.00 95.69 94 PRO A CA 1
ATOM 741 C C . PRO A 1 94 ? 11.670 -0.419 -10.846 1.00 95.69 94 PRO A C 1
ATOM 743 O O . PRO A 1 94 ? 10.494 -0.212 -10.526 1.00 95.69 94 PRO A O 1
ATOM 746 N N . ARG A 1 95 ? 12.330 -1.531 -10.476 1.00 92.94 95 ARG A N 1
ATOM 747 C CA . ARG A 1 95 ? 11.690 -2.697 -9.809 1.00 92.94 95 ARG A CA 1
ATOM 748 C C . ARG A 1 95 ? 10.893 -2.377 -8.550 1.00 92.94 95 ARG A C 1
ATOM 750 O O . ARG A 1 95 ? 10.044 -3.158 -8.143 1.00 92.94 95 ARG A O 1
ATOM 757 N N . LYS A 1 96 ? 11.174 -1.243 -7.907 1.00 94.88 96 LYS A N 1
ATOM 758 C CA . LYS A 1 96 ? 10.426 -0.789 -6.732 1.00 94.88 96 LYS A CA 1
ATOM 759 C C . LYS A 1 96 ? 8.957 -0.477 -7.054 1.00 94.88 96 LYS A C 1
ATOM 761 O O . LYS A 1 96 ? 8.115 -0.620 -6.174 1.00 94.88 96 LYS A O 1
ATOM 766 N N . TYR A 1 97 ? 8.663 -0.021 -8.271 1.00 92.56 97 TYR A N 1
ATOM 767 C CA . TYR A 1 97 ? 7.347 0.512 -8.643 1.00 92.56 97 TYR A CA 1
ATOM 768 C C . TYR A 1 97 ? 6.705 -0.223 -9.819 1.00 92.56 97 TYR A C 1
ATOM 770 O O . TYR A 1 97 ? 5.483 -0.261 -9.916 1.00 92.56 97 TYR A O 1
ATOM 778 N N . CYS A 1 98 ? 7.516 -0.776 -10.721 1.00 94.44 98 CYS A N 1
ATOM 779 C CA . CYS A 1 98 ? 7.054 -1.441 -11.934 1.00 94.44 98 CYS A CA 1
ATOM 780 C C . CYS A 1 98 ? 7.531 -2.892 -11.960 1.00 94.44 98 CYS A C 1
ATOM 782 O O . CYS A 1 98 ? 8.582 -3.226 -11.414 1.00 94.44 98 CYS A O 1
ATOM 784 N N . LEU A 1 99 ? 6.765 -3.750 -12.634 1.00 93.38 99 LEU A N 1
ATOM 785 C CA . LEU A 1 99 ? 7.109 -5.166 -12.793 1.00 93.38 99 LEU A CA 1
ATOM 786 C C . LEU A 1 99 ? 8.290 -5.374 -13.747 1.00 93.38 99 LEU A C 1
ATOM 788 O O . LEU A 1 99 ? 9.053 -6.322 -13.590 1.00 93.38 99 LEU A O 1
ATOM 792 N N . ARG A 1 100 ? 8.408 -4.502 -14.753 1.00 94.69 100 ARG A N 1
ATOM 793 C CA . ARG A 1 100 ? 9.403 -4.585 -15.824 1.00 94.69 100 ARG A CA 1
ATOM 794 C C . ARG A 1 100 ? 10.174 -3.280 -15.909 1.00 94.69 100 ARG A C 1
ATOM 796 O O . ARG A 1 100 ? 9.581 -2.211 -15.822 1.00 94.69 100 ARG A O 1
ATOM 803 N N . GLU A 1 101 ? 11.481 -3.373 -16.117 1.00 95.38 101 GLU A N 1
ATOM 804 C CA . GLU A 1 101 ? 12.361 -2.196 -16.214 1.00 95.38 101 GLU A CA 1
ATOM 805 C C . GLU A 1 101 ? 12.568 -1.755 -17.656 1.00 95.38 101 GLU A C 1
ATOM 807 O O . GLU A 1 101 ? 12.495 -0.572 -17.972 1.00 95.38 101 GLU A O 1
ATOM 812 N N . CYS A 1 102 ? 12.811 -2.723 -18.534 1.00 95.00 102 CYS A N 1
ATOM 813 C CA . CYS A 1 102 ? 13.089 -2.497 -19.939 1.00 95.00 102 CYS A CA 1
ATOM 814 C C . CYS A 1 102 ? 12.256 -3.457 -20.782 1.00 95.00 102 CYS A C 1
ATOM 816 O O . CYS A 1 102 ? 11.994 -4.594 -20.381 1.00 95.00 102 CYS A O 1
ATOM 818 N N . MET A 1 103 ? 11.892 -3.012 -21.981 1.00 95.69 103 MET A N 1
ATOM 819 C CA . MET A 1 103 ? 11.147 -3.811 -22.951 1.00 95.69 103 MET A CA 1
ATOM 820 C C . MET A 1 103 ? 11.889 -5.096 -23.354 1.00 95.69 103 MET A C 1
ATOM 822 O O . MET A 1 103 ? 11.246 -6.074 -23.714 1.00 95.69 103 MET A O 1
ATOM 826 N N . CYS A 1 104 ? 13.220 -5.144 -23.217 1.00 94.44 104 CYS A N 1
ATOM 827 C CA . CYS A 1 104 ? 14.007 -6.341 -23.532 1.00 94.44 104 CYS A CA 1
ATOM 828 C C . CYS A 1 104 ? 13.710 -7.556 -22.628 1.00 94.44 104 CYS A C 1
ATOM 830 O O . CYS A 1 104 ? 14.206 -8.643 -22.895 1.00 94.44 104 CYS A O 1
ATOM 832 N N . GLN A 1 105 ? 12.911 -7.386 -21.565 1.00 92.94 105 GLN A N 1
ATOM 833 C CA . GLN A 1 105 ? 12.399 -8.478 -20.725 1.00 92.94 105 GLN A CA 1
ATOM 834 C C . GLN A 1 105 ? 11.143 -9.151 -21.305 1.00 92.94 105 GLN A C 1
ATOM 836 O O . GLN A 1 105 ? 10.683 -10.151 -20.762 1.00 92.94 105 GLN A O 1
ATOM 841 N N . VAL A 1 106 ? 10.546 -8.586 -22.356 1.00 94.50 106 VAL A N 1
ATOM 842 C CA . VAL A 1 106 ? 9.352 -9.132 -23.006 1.00 94.50 106 VAL A CA 1
ATOM 843 C C . VAL A 1 106 ? 9.785 -10.048 -24.148 1.00 94.50 106 VAL A C 1
ATOM 845 O O . VAL A 1 106 ? 10.567 -9.651 -25.009 1.00 94.50 106 VAL A O 1
ATOM 848 N N . GLU A 1 107 ? 9.270 -11.276 -24.165 1.00 94.00 107 GLU A N 1
ATOM 849 C CA . GLU A 1 107 ? 9.574 -12.249 -25.216 1.00 94.00 107 GLU A CA 1
ATOM 850 C C . GLU A 1 107 ? 9.163 -11.735 -26.604 1.00 94.00 107 GLU A C 1
ATOM 852 O O . GLU A 1 107 ? 8.176 -11.015 -26.762 1.00 94.00 107 GLU A O 1
ATOM 857 N N . GLY A 1 108 ? 9.957 -12.079 -27.619 1.00 94.19 108 GLY A N 1
ATOM 858 C CA . GLY A 1 108 ? 9.780 -11.590 -28.989 1.00 94.19 108 GLY A CA 1
ATOM 859 C C . GLY A 1 108 ? 10.304 -10.170 -29.242 1.00 94.19 108 GLY A C 1
ATOM 860 O O . GLY A 1 108 ? 10.367 -9.755 -30.397 1.00 94.19 108 GLY A O 1
ATOM 861 N N . GLN A 1 109 ? 10.715 -9.430 -28.206 1.00 95.38 109 GLN A N 1
ATOM 862 C CA . GLN A 1 109 ? 11.361 -8.123 -28.360 1.00 95.38 109 GLN A CA 1
ATOM 863 C C . GLN A 1 109 ? 12.869 -8.247 -28.596 1.00 95.38 109 GLN A C 1
ATOM 865 O O . GLN A 1 109 ? 13.484 -9.289 -28.366 1.00 95.38 109 GLN A O 1
ATOM 870 N N . VAL A 1 110 ? 13.482 -7.147 -29.043 1.00 94.81 110 VAL A N 1
ATOM 871 C CA . VAL A 1 110 ? 14.935 -7.074 -29.236 1.00 94.81 110 VAL A CA 1
ATOM 872 C C . VAL A 1 110 ? 15.642 -7.189 -27.875 1.00 94.81 110 VAL A C 1
ATOM 874 O O . VAL A 1 110 ? 15.339 -6.407 -26.965 1.00 94.81 110 VAL A O 1
ATOM 877 N N . PRO A 1 111 ? 16.593 -8.129 -27.709 1.00 96.06 111 PRO A N 1
ATOM 878 C CA . PRO A 1 111 ? 17.316 -8.287 -26.457 1.00 96.06 111 PRO A CA 1
ATOM 879 C C . PRO A 1 111 ? 18.232 -7.090 -26.191 1.00 96.06 111 PRO A C 1
ATOM 881 O O . PRO A 1 111 ? 18.706 -6.408 -27.100 1.00 96.06 111 PRO A O 1
ATOM 884 N N . CYS A 1 112 ? 18.512 -6.843 -24.913 1.00 95.56 112 CYS A N 1
ATOM 885 C CA . CYS A 1 112 ? 19.431 -5.786 -24.522 1.00 95.56 112 CYS A CA 1
ATOM 886 C C . CYS A 1 112 ? 20.864 -6.115 -25.015 1.00 95.56 112 CYS A C 1
ATOM 888 O O . CYS A 1 112 ? 21.338 -7.224 -24.751 1.00 95.56 112 CYS A O 1
ATOM 890 N N . PRO A 1 113 ? 21.597 -5.165 -25.642 1.00 95.12 113 PRO A N 1
ATOM 891 C CA . PRO A 1 113 ? 22.943 -5.404 -26.185 1.00 95.12 113 PRO A CA 1
ATOM 892 C C . PRO A 1 113 ? 23.971 -5.917 -25.169 1.00 95.12 113 PRO A C 1
ATOM 894 O O . PRO A 1 113 ? 24.933 -6.576 -25.547 1.00 95.12 113 PRO A O 1
ATOM 897 N N . GLY A 1 114 ? 23.771 -5.609 -23.881 1.00 93.75 114 GLY A N 1
ATOM 898 C CA . GLY A 1 114 ? 24.621 -6.104 -22.796 1.00 93.75 114 GLY A CA 1
ATOM 899 C C . GLY A 1 114 ? 24.474 -7.604 -22.514 1.00 93.75 114 GLY A C 1
ATOM 900 O O . GLY A 1 114 ? 25.362 -8.181 -21.900 1.00 93.75 114 GLY A O 1
ATOM 901 N N . LEU A 1 115 ? 23.377 -8.232 -22.957 1.00 93.44 115 LEU A N 1
ATOM 902 C CA . LEU A 1 115 ? 23.160 -9.681 -22.863 1.00 93.44 115 LEU A CA 1
ATOM 903 C C . LEU A 1 115 ? 23.501 -10.377 -24.180 1.00 93.44 115 LEU A C 1
ATOM 905 O O . LEU A 1 115 ? 24.208 -11.380 -24.185 1.00 93.44 115 LEU A O 1
ATOM 909 N N . VAL A 1 116 ? 22.990 -9.843 -25.292 1.00 93.62 116 VAL A N 1
ATOM 910 C CA . VAL A 1 116 ? 23.181 -10.408 -26.630 1.00 93.62 116 VAL A CA 1
ATOM 911 C C . VAL A 1 116 ? 23.640 -9.292 -27.566 1.00 93.62 116 VAL A C 1
ATOM 913 O O . VAL A 1 116 ? 22.865 -8.362 -27.809 1.00 93.62 116 VAL A O 1
ATOM 916 N N . PRO A 1 117 ? 24.871 -9.355 -28.106 1.00 94.69 117 PRO A N 1
ATOM 917 C CA . PRO A 1 117 ? 25.346 -8.380 -29.077 1.00 94.69 117 PRO A CA 1
ATOM 918 C C . PRO A 1 117 ? 24.414 -8.313 -30.288 1.00 94.69 117 PRO A C 1
ATOM 920 O O . PRO A 1 117 ? 24.096 -9.333 -30.900 1.00 94.69 117 PRO A O 1
ATOM 923 N N . LEU A 1 118 ? 23.986 -7.102 -30.642 1.00 94.81 118 LEU A N 1
ATOM 924 C CA . LEU A 1 118 ? 23.129 -6.894 -31.806 1.00 94.81 118 LEU A CA 1
ATOM 925 C C . LEU A 1 118 ? 23.921 -7.037 -33.119 1.00 94.81 118 LEU A C 1
ATOM 927 O O . LEU A 1 118 ? 25.140 -6.830 -33.130 1.00 94.81 118 LEU A O 1
ATOM 931 N N . PRO A 1 119 ? 23.247 -7.343 -34.246 1.00 95.94 119 PRO A N 1
ATOM 932 C CA . PRO A 1 119 ? 23.885 -7.433 -35.555 1.00 95.94 119 PRO A CA 1
ATOM 933 C C . PRO A 1 119 ? 24.687 -6.179 -35.929 1.00 95.94 119 PRO A C 1
ATOM 935 O O . PRO A 1 119 ? 24.308 -5.046 -35.608 1.00 95.94 119 PRO A O 1
ATOM 938 N N . ARG A 1 120 ? 25.783 -6.374 -36.674 1.00 93.56 120 ARG A N 1
ATOM 939 C CA . ARG A 1 120 ? 26.681 -5.283 -37.104 1.00 93.56 120 ARG A CA 1
ATOM 940 C C . ARG A 1 120 ? 25.945 -4.202 -37.894 1.00 93.56 120 ARG A C 1
ATOM 942 O O . ARG A 1 120 ? 26.200 -3.021 -37.679 1.00 93.56 120 ARG A O 1
ATOM 949 N N . ASP A 1 121 ? 24.957 -4.586 -38.696 1.00 93.94 121 ASP A N 1
ATOM 950 C CA . ASP A 1 121 ? 24.139 -3.666 -39.494 1.00 93.94 121 ASP A CA 1
ATOM 951 C C . ASP A 1 121 ? 23.284 -2.713 -38.652 1.00 93.94 121 ASP A C 1
ATOM 953 O O . ASP A 1 121 ? 22.856 -1.667 -39.142 1.00 93.94 121 ASP A O 1
ATOM 957 N N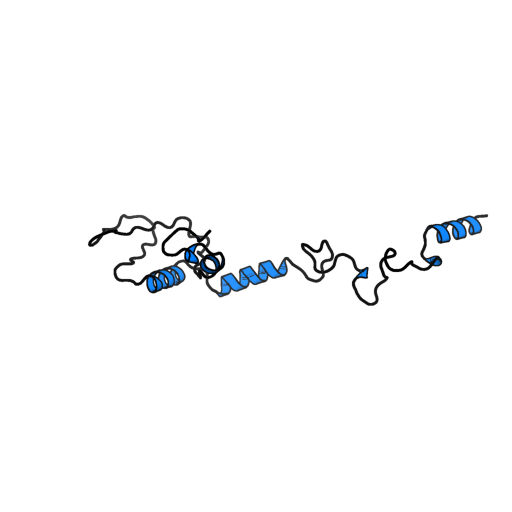 . MET A 1 122 ? 23.043 -3.030 -37.376 1.00 92.50 122 MET A N 1
ATOM 958 C CA . MET A 1 122 ? 22.350 -2.155 -36.422 1.00 92.50 122 MET A CA 1
ATOM 959 C C . MET A 1 122 ? 23.311 -1.262 -35.627 1.00 92.50 122 MET A C 1
ATOM 961 O O . MET A 1 122 ? 22.869 -0.345 -34.936 1.00 92.50 122 MET A O 1
ATOM 965 N N . THR A 1 123 ? 24.623 -1.488 -35.726 1.00 94.12 123 THR A N 1
ATOM 966 C CA . THR A 1 123 ? 25.626 -0.740 -34.962 1.00 94.12 123 THR A CA 1
ATOM 967 C C . THR A 1 123 ? 25.914 0.613 -35.614 1.00 94.12 123 THR A C 1
ATOM 969 O O . THR A 1 123 ? 26.231 0.695 -36.801 1.00 94.12 123 THR A O 1
ATOM 972 N N . GLY A 1 124 ? 25.884 1.691 -34.823 1.00 95.06 124 GLY A N 1
ATOM 973 C CA . GLY A 1 124 ? 26.114 3.057 -35.316 1.00 95.06 124 GLY A CA 1
ATOM 974 C C . GLY A 1 124 ? 27.460 3.245 -36.027 1.00 95.06 124 GLY A C 1
ATOM 975 O O . GLY A 1 124 ? 27.503 3.861 -37.088 1.00 95.06 124 GLY A O 1
ATOM 976 N N . LYS A 1 125 ? 28.538 2.640 -35.503 1.00 95.19 125 LYS A N 1
ATOM 977 C CA . LYS A 1 125 ? 29.884 2.694 -36.105 1.00 95.19 125 LYS A CA 1
ATOM 978 C C . LYS A 1 125 ? 29.911 2.123 -37.527 1.00 95.19 125 LYS A C 1
ATOM 980 O O . LYS A 1 125 ? 30.478 2.743 -38.415 1.00 95.19 125 LYS A O 1
ATOM 985 N N . HIS A 1 126 ? 29.265 0.977 -37.739 1.00 94.25 126 HIS A N 1
ATOM 986 C CA . HIS A 1 126 ? 29.208 0.312 -39.043 1.00 94.25 126 HIS A CA 1
ATOM 987 C C . HIS A 1 126 ? 28.367 1.105 -40.054 1.00 94.25 126 HIS A C 1
ATOM 989 O O . HIS A 1 126 ? 28.757 1.292 -41.204 1.00 94.25 126 HIS A O 1
ATOM 995 N N . ARG A 1 127 ? 27.227 1.651 -39.613 1.00 94.31 127 ARG A N 1
ATOM 996 C CA . ARG A 1 127 ? 26.401 2.525 -40.460 1.00 94.31 127 ARG A CA 1
ATOM 997 C C . ARG A 1 127 ? 27.129 3.809 -40.856 1.00 94.31 127 ARG A C 1
ATOM 999 O O . ARG A 1 127 ? 26.968 4.265 -41.982 1.00 94.31 127 ARG A O 1
ATOM 1006 N N . ALA A 1 128 ? 27.917 4.389 -39.952 1.00 94.88 128 ALA A N 1
ATOM 1007 C CA . ALA A 1 128 ? 28.687 5.598 -40.227 1.00 94.88 128 ALA A CA 1
ATOM 1008 C C . ALA A 1 128 ? 29.774 5.359 -41.285 1.00 94.88 128 ALA A C 1
ATOM 1010 O O . ALA A 1 128 ? 29.885 6.148 -42.217 1.00 94.88 128 ALA A O 1
ATOM 1011 N N . THR A 1 129 ? 30.513 4.248 -41.195 1.00 95.00 129 THR A N 1
ATOM 1012 C CA . THR A 1 129 ? 31.537 3.897 -42.194 1.00 95.00 129 THR A CA 1
ATOM 1013 C C . THR A 1 129 ? 30.941 3.664 -43.579 1.00 95.00 129 THR A C 1
ATOM 1015 O O . THR A 1 129 ? 31.496 4.144 -44.559 1.00 95.00 129 THR A O 1
ATOM 1018 N N . LEU A 1 130 ? 29.785 2.994 -43.666 1.00 92.75 130 LEU A N 1
ATOM 1019 C CA . LEU A 1 130 ? 29.088 2.788 -44.942 1.00 92.75 130 LEU A CA 1
ATOM 1020 C C . LEU A 1 130 ? 28.589 4.103 -45.554 1.00 92.75 130 LEU A C 1
ATOM 1022 O O . LEU A 1 130 ? 28.630 4.264 -46.766 1.00 92.75 130 LEU A O 1
ATOM 1026 N N . ARG A 1 131 ? 28.119 5.045 -44.725 1.00 92.44 131 ARG A N 1
ATOM 1027 C CA . ARG A 1 131 ? 27.675 6.366 -45.195 1.00 92.44 131 ARG A CA 1
ATOM 1028 C C . ARG A 1 131 ? 28.832 7.226 -45.693 1.00 92.44 131 ARG A C 1
ATOM 1030 O O . ARG A 1 131 ? 28.666 7.872 -46.714 1.00 92.44 131 ARG A O 1
ATOM 1037 N N . ALA A 1 132 ? 29.969 7.221 -44.996 1.00 93.69 132 ALA A N 1
ATOM 1038 C CA . ALA A 1 132 ? 31.164 7.948 -45.426 1.00 93.69 132 ALA A CA 1
ATOM 1039 C C . ALA A 1 132 ? 31.686 7.410 -46.768 1.00 93.69 132 ALA A C 1
ATOM 1041 O O . ALA A 1 132 ? 31.866 8.178 -47.700 1.00 93.69 132 ALA A O 1
ATOM 1042 N N . ALA A 1 133 ? 31.785 6.084 -46.904 1.00 91.62 133 ALA A N 1
ATOM 1043 C CA . ALA A 1 133 ? 32.203 5.435 -48.148 1.00 91.62 133 ALA A CA 1
ATOM 1044 C C . ALA A 1 133 ? 31.231 5.630 -49.331 1.00 91.62 133 ALA A C 1
ATOM 1046 O O . ALA A 1 133 ? 31.585 5.303 -50.454 1.00 91.62 133 ALA A O 1
ATOM 1047 N N . ALA A 1 134 ? 30.003 6.100 -49.086 1.00 87.69 134 ALA A N 1
ATOM 1048 C CA . ALA A 1 134 ? 29.021 6.409 -50.128 1.00 87.69 134 ALA A CA 1
ATOM 1049 C C . ALA A 1 134 ? 29.003 7.899 -50.527 1.00 87.69 134 ALA A C 1
ATOM 1051 O O . ALA A 1 134 ? 28.238 8.272 -51.414 1.00 87.69 134 ALA A O 1
ATOM 1052 N N . GLN A 1 135 ? 29.755 8.751 -49.820 1.00 77.25 135 GLN A N 1
ATOM 1053 C CA . GLN A 1 135 ? 29.873 10.191 -50.083 1.00 77.25 135 GLN A CA 1
ATOM 1054 C C . GLN A 1 135 ? 31.183 10.568 -50.793 1.00 77.25 135 GLN A C 1
ATOM 1056 O O . GLN A 1 135 ? 31.277 11.696 -51.278 1.00 77.25 135 GLN A O 1
ATOM 1061 N N . ASP A 1 136 ? 32.140 9.639 -50.849 1.00 56.81 136 ASP A N 1
ATOM 1062 C CA . ASP A 1 136 ? 33.332 9.674 -51.708 1.00 56.81 136 ASP A CA 1
ATOM 1063 C C . ASP A 1 136 ? 33.014 9.088 -53.097 1.00 56.81 136 ASP A C 1
ATOM 1065 O O . ASP A 1 136 ? 33.553 9.614 -54.099 1.00 56.81 136 ASP A O 1
#

InterPro domains:
  IPR040049 Ribosomal subunit protein mS25/mL61, mitochondrial [PTHR13274] (45-136)

Secondary structure (DSSP, 8-state):
-PPSSS-GGGGSHHHHHT----B-TT---------SSSS------SS------TT--HHHHHHHHHHHHBPPHHHHHHHHHHHHHHS-TT-B--TTT-SBSSGGGSTTSPPPTTTSPPPGGG-HHHHHHHHHTTT-

Sequence (136 aa):
MPMKGRFPVRRTLRYLSQGDVVFKDAVKVMTVNYNSRGERGEGASGEQVLVDVETKSNAEIVQHIRKILGKSEDALRKEERQKQQLAHPANFGPRKYCLRECMCQVEGQVPCPGLVPLPRDMTGKHRATLRAAAQD

Organism: Propithecus coquereli (NCBI:txid379532)

Foldseek 3Di:
DDDDDPCCVCVDPVNVVPQPFDFDPPDDDDDDDDDPDDDDDDDDDDPDPDDDCPPHDPVRVSVVCCVPGGDDPVVVVVVVVVVVVVQDQVDAPDVVRYVHPDPLVDPPDDHDCVVPNDDPVPDPVSVVVVVVVVVD